Protein AF-A0A4Q2XWV0-F1 (afdb_monomer)

Solvent-accessible surface area (backbone atoms only — not comparable to full-atom values): 7063 Å² total; per-residue (Å²): 138,83,82,88,90,85,86,87,87,80,88,70,80,80,78,69,84,74,83,68,75,58,76,60,59,62,52,53,50,50,55,52,49,36,52,53,50,24,66,65,37,50,70,45,84,99,53,81,76,42,80,51,82,86,87,82,82,77,66,53,65,42,86,89,4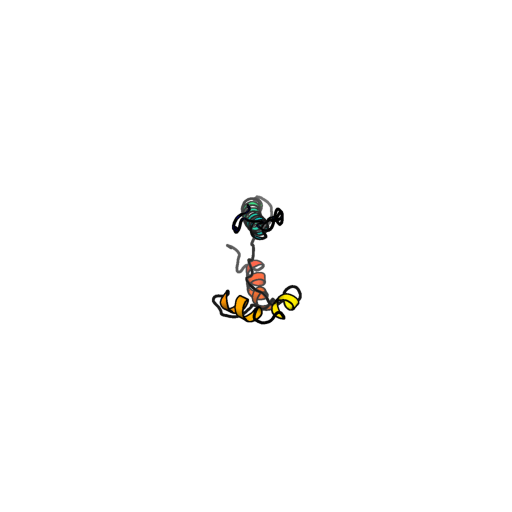0,45,71,59,46,68,40,91,65,41,45,59,52,54,13,70,73,29,97,79,62,48,70,44,53,71,72,71,49,50,58,63,51,51,40,66,73,37,77,88,30,76,90,96

Mean predicted aligned error: 10.9 Å

Structure (mmCIF, N/CA/C/O backbone):
data_AF-A0A4Q2XWV0-F1
#
_entry.id   AF-A0A4Q2XWV0-F1
#
loop_
_atom_site.group_PDB
_atom_site.id
_atom_site.type_symbol
_atom_site.label_atom_id
_atom_site.label_alt_id
_atom_site.label_comp_id
_atom_site.label_asym_id
_atom_site.label_entity_id
_atom_site.label_seq_id
_atom_site.pdbx_PDB_ins_code
_atom_site.Cartn_x
_atom_site.Cartn_y
_atom_site.Cartn_z
_atom_site.occupancy
_atom_site.B_iso_or_equiv
_atom_site.auth_seq_id
_atom_site.auth_comp_id
_atom_site.auth_asym_id
_atom_site.auth_atom_id
_atom_site.pdbx_PDB_model_num
ATOM 1 N N . MET A 1 1 ? 73.858 8.353 -18.739 1.00 39.44 1 MET A N 1
ATOM 2 C CA . MET A 1 1 ? 73.135 9.372 -17.950 1.00 39.44 1 MET A CA 1
ATOM 3 C C . MET A 1 1 ? 71.657 9.290 -18.347 1.00 39.44 1 MET A C 1
ATOM 5 O O . MET A 1 1 ? 71.376 9.581 -19.497 1.00 39.44 1 MET A O 1
ATOM 9 N N . GLY A 1 2 ? 70.787 8.800 -17.441 1.00 38.12 2 GLY A N 1
ATOM 10 C CA . GLY A 1 2 ? 69.301 8.736 -17.530 1.00 38.12 2 GLY A CA 1
ATOM 11 C C . GLY A 1 2 ? 68.716 7.568 -18.352 1.00 38.12 2 GLY A C 1
ATOM 12 O O . GLY A 1 2 ? 68.711 7.662 -19.569 1.00 38.12 2 GLY A O 1
ATOM 13 N N . GLN A 1 3 ? 68.435 6.372 -17.797 1.00 36.78 3 GLN A N 1
ATOM 14 C CA . GLN A 1 3 ? 67.243 5.914 -17.019 1.00 36.78 3 GLN A CA 1
ATOM 15 C C . GLN A 1 3 ? 65.905 6.109 -17.774 1.00 36.78 3 GLN A C 1
ATOM 17 O O . GLN A 1 3 ? 65.551 7.244 -18.062 1.00 36.78 3 GLN A O 1
ATOM 22 N N . ALA A 1 4 ? 65.245 5.071 -18.319 1.00 38.22 4 ALA A N 1
ATOM 23 C CA . ALA A 1 4 ? 64.498 3.952 -17.692 1.00 38.22 4 ALA A CA 1
ATOM 24 C C . ALA A 1 4 ? 63.207 4.414 -16.977 1.00 38.22 4 ALA A C 1
ATOM 26 O O . ALA A 1 4 ? 63.251 5.335 -16.171 1.00 38.22 4 ALA A O 1
ATOM 27 N N . GLY A 1 5 ? 62.063 3.820 -17.345 1.00 42.69 5 GLY A N 1
ATOM 28 C CA . GLY A 1 5 ? 60.721 4.295 -16.986 1.00 42.69 5 GLY A CA 1
ATOM 29 C C . GLY A 1 5 ? 60.050 3.598 -15.804 1.00 42.69 5 GLY A C 1
ATOM 30 O O . GLY A 1 5 ? 60.58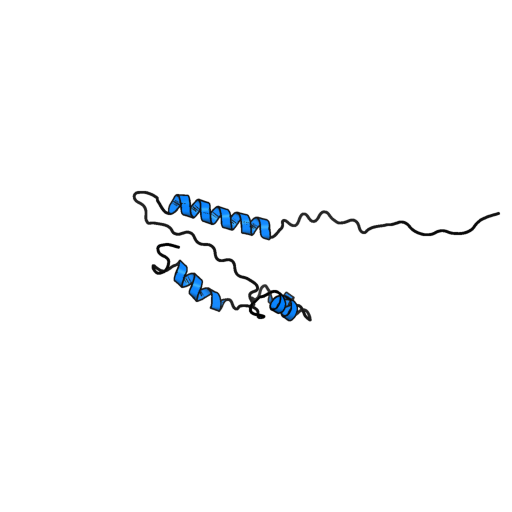9 2.642 -15.278 1.00 42.69 5 GLY A O 1
ATOM 31 N N . GLU A 1 6 ? 58.855 4.086 -15.454 1.00 36.38 6 GLU A N 1
ATOM 32 C CA . GLU A 1 6 ? 57.780 3.497 -14.625 1.00 36.38 6 GLU A CA 1
ATOM 33 C C . GLU A 1 6 ? 56.651 4.563 -14.597 1.00 36.38 6 GLU A C 1
ATOM 35 O O . GLU A 1 6 ? 56.931 5.754 -14.624 1.00 36.38 6 GLU A O 1
ATOM 40 N N . GLY A 1 7 ? 55.344 4.302 -14.639 1.00 38.72 7 GLY A N 1
ATOM 41 C CA . GLY A 1 7 ? 54.615 3.089 -14.311 1.00 38.72 7 GLY A CA 1
ATOM 42 C C . GLY A 1 7 ? 53.791 3.247 -13.023 1.00 38.72 7 GLY A C 1
ATOM 43 O O . GLY A 1 7 ? 54.164 2.679 -12.014 1.00 38.72 7 GLY A O 1
ATOM 44 N N . ARG A 1 8 ? 52.608 3.886 -13.122 1.00 39.56 8 ARG A N 1
ATOM 45 C CA . ARG A 1 8 ? 51.409 3.744 -12.245 1.00 39.56 8 ARG A CA 1
ATOM 46 C C . ARG A 1 8 ? 51.335 4.506 -10.901 1.00 39.56 8 ARG A C 1
ATOM 48 O O . ARG A 1 8 ? 52.326 4.896 -10.310 1.00 39.56 8 ARG A O 1
ATOM 55 N N . HIS A 1 9 ? 50.072 4.605 -10.449 1.00 38.38 9 HIS A N 1
ATOM 56 C CA . HIS A 1 9 ? 49.479 5.183 -9.224 1.00 38.38 9 HIS A CA 1
ATOM 57 C C . HIS A 1 9 ? 49.039 6.651 -9.359 1.00 38.38 9 HIS A C 1
ATOM 59 O O . HIS A 1 9 ? 49.853 7.542 -9.510 1.00 38.38 9 HIS A O 1
ATOM 65 N N . GLY A 1 10 ? 47.762 7.030 -9.312 1.00 37.12 10 GLY A N 1
ATOM 66 C CA . GLY A 1 10 ? 46.534 6.322 -8.961 1.00 37.12 10 GLY A CA 1
ATOM 67 C C . GLY A 1 10 ? 45.493 7.370 -8.557 1.00 37.12 10 GLY A C 1
ATOM 68 O O . GLY A 1 10 ? 45.164 7.491 -7.385 1.00 37.12 10 GLY A O 1
ATOM 69 N N . GLY A 1 11 ? 45.028 8.179 -9.513 1.00 36.47 11 GLY A N 1
ATOM 70 C CA . GLY A 1 11 ? 43.947 9.143 -9.294 1.00 36.47 11 GLY A CA 1
ATOM 71 C C . GLY A 1 11 ? 42.596 8.437 -9.313 1.00 36.47 11 GLY A C 1
ATOM 72 O O . GLY A 1 11 ? 41.940 8.392 -10.350 1.00 36.47 11 GLY A O 1
ATOM 73 N N . GLY A 1 12 ? 42.203 7.828 -8.193 1.00 43.00 12 GLY A N 1
ATOM 74 C CA . GLY A 1 12 ? 40.843 7.311 -8.028 1.00 43.00 12 GLY A CA 1
ATOM 75 C C . GLY A 1 12 ? 39.828 8.459 -8.115 1.00 43.00 12 GLY A C 1
ATOM 76 O O . GLY A 1 12 ? 40.110 9.542 -7.594 1.00 43.00 12 GLY A O 1
ATOM 77 N N . PRO A 1 13 ? 38.662 8.273 -8.760 1.00 45.66 13 PRO A N 1
ATOM 78 C CA . PRO A 1 13 ? 37.666 9.328 -8.836 1.00 45.66 13 PRO A CA 1
ATOM 79 C C . PRO A 1 13 ? 37.199 9.638 -7.416 1.00 45.66 13 PRO A C 1
ATOM 81 O O . PRO A 1 13 ? 36.733 8.750 -6.695 1.00 45.66 13 PRO A O 1
ATOM 84 N N . GLY A 1 14 ? 37.365 10.900 -7.015 1.00 48.03 14 GLY A N 1
ATOM 85 C CA . GLY A 1 14 ? 36.852 11.433 -5.764 1.00 48.03 14 GLY A CA 1
ATOM 86 C C . GLY A 1 14 ? 35.377 11.081 -5.648 1.00 48.03 14 GLY A C 1
ATOM 87 O O . GLY A 1 14 ? 34.536 11.608 -6.375 1.00 48.03 14 GLY A O 1
ATOM 88 N N . ARG A 1 15 ? 35.075 10.133 -4.761 1.00 46.53 15 ARG A N 1
ATOM 89 C CA . ARG A 1 15 ? 33.712 9.755 -4.420 1.00 46.53 15 ARG A CA 1
ATOM 90 C C . ARG A 1 15 ? 33.109 10.976 -3.731 1.00 46.53 15 ARG A C 1
ATOM 92 O O . ARG A 1 15 ? 33.406 11.236 -2.569 1.00 46.53 15 ARG A O 1
ATOM 99 N N . LEU A 1 16 ? 32.334 11.761 -4.480 1.00 54.31 16 LEU A N 1
ATOM 100 C CA . LEU A 1 16 ? 31.521 12.840 -3.925 1.00 54.31 16 LEU A CA 1
ATOM 101 C C . LEU A 1 16 ? 30.751 12.273 -2.719 1.00 54.31 16 LEU A C 1
ATOM 103 O O . LEU A 1 16 ? 30.209 11.168 -2.842 1.00 54.31 16 LEU A O 1
ATOM 107 N N . PRO A 1 17 ? 30.692 12.969 -1.568 1.00 44.22 17 PRO A N 1
ATOM 108 C CA . PRO A 1 17 ? 29.879 12.530 -0.445 1.00 44.22 17 PRO A CA 1
ATOM 109 C C . PRO A 1 17 ? 28.435 12.391 -0.927 1.00 44.22 17 PRO A C 1
ATOM 111 O O . PRO A 1 17 ? 27.772 13.375 -1.256 1.00 44.22 17 PRO A O 1
ATOM 114 N N . SER A 1 18 ? 27.945 11.158 -1.034 1.00 54.66 18 SER A N 1
ATOM 115 C CA . SER A 1 18 ? 26.572 10.888 -1.436 1.00 54.66 18 SER A CA 1
ATOM 116 C C . SER A 1 18 ? 25.654 11.162 -0.245 1.00 54.66 18 SER A C 1
ATOM 118 O O . SER A 1 18 ? 25.138 10.237 0.370 1.00 54.66 18 SER A O 1
ATOM 120 N N . HIS A 1 19 ? 25.432 12.437 0.085 1.00 54.88 19 HIS A N 1
ATOM 121 C CA . HIS A 1 19 ? 24.440 12.885 1.075 1.00 54.88 19 HIS A CA 1
ATOM 122 C C . HIS A 1 19 ? 22.984 12.704 0.599 1.00 54.88 19 HIS A C 1
ATOM 124 O O . HIS A 1 19 ? 22.067 13.322 1.135 1.00 54.88 19 HIS A O 1
ATOM 130 N N . ARG A 1 20 ? 22.731 11.852 -0.404 1.00 57.78 20 ARG A N 1
ATOM 131 C CA . ARG A 1 20 ? 21.366 11.424 -0.709 1.00 57.78 20 ARG A CA 1
ATOM 132 C C . ARG A 1 20 ? 20.979 10.401 0.351 1.00 57.78 20 ARG A C 1
ATOM 134 O O . ARG A 1 20 ? 21.489 9.284 0.328 1.00 57.78 20 ARG A O 1
ATOM 141 N N . GLY A 1 21 ? 20.121 10.805 1.289 1.00 55.88 21 GLY A N 1
ATOM 142 C CA . GLY A 1 21 ? 19.512 9.886 2.248 1.00 55.88 21 GLY A CA 1
ATOM 143 C C . GLY A 1 21 ? 18.928 8.680 1.518 1.00 55.88 21 GLY A C 1
ATOM 144 O O . GLY A 1 21 ? 18.377 8.814 0.420 1.00 55.88 21 GLY A O 1
ATOM 145 N N . ASN A 1 22 ? 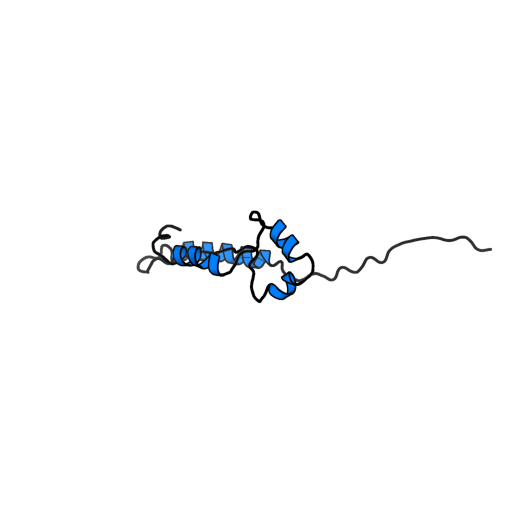19.100 7.492 2.090 1.00 64.94 22 ASN A N 1
ATOM 146 C CA . ASN A 1 22 ? 18.592 6.283 1.472 1.00 64.94 22 ASN A CA 1
ATOM 147 C C . ASN A 1 22 ? 17.054 6.360 1.471 1.00 64.94 22 ASN A C 1
ATOM 149 O O . ASN A 1 22 ? 16.458 6.542 2.535 1.00 64.94 22 ASN A O 1
ATOM 153 N N . PRO A 1 23 ? 16.368 6.198 0.324 1.00 65.31 23 PRO A N 1
ATOM 154 C CA . PRO A 1 23 ? 14.908 6.172 0.301 1.00 65.31 23 PRO A CA 1
ATOM 155 C C . PRO A 1 23 ? 14.308 5.041 1.157 1.00 65.31 23 PRO A C 1
ATOM 157 O O . PRO A 1 23 ? 13.098 5.050 1.384 1.00 65.31 23 PRO A O 1
ATOM 160 N N . GLY A 1 24 ? 15.112 4.070 1.609 1.00 76.19 24 GLY A N 1
ATOM 161 C CA . GLY A 1 24 ? 14.741 3.081 2.623 1.00 76.19 24 GLY A CA 1
ATOM 162 C C . GLY A 1 24 ? 14.545 3.670 4.024 1.00 76.19 24 GLY A C 1
ATOM 163 O O . GLY A 1 24 ? 13.611 3.262 4.709 1.00 76.19 24 GLY A O 1
ATOM 164 N N . ASP A 1 25 ? 15.330 4.675 4.419 1.00 78.62 25 ASP A N 1
ATOM 165 C CA . ASP A 1 25 ? 15.279 5.257 5.769 1.00 78.62 25 ASP A CA 1
ATOM 166 C C . ASP A 1 25 ? 13.940 5.971 6.001 1.00 78.62 25 ASP A C 1
ATOM 168 O O . ASP A 1 25 ? 13.264 5.749 7.005 1.00 78.62 25 ASP A O 1
ATOM 172 N N . GLY A 1 26 ? 13.495 6.761 5.015 1.00 89.19 26 GLY A N 1
ATOM 173 C CA . GLY A 1 26 ? 12.192 7.428 5.060 1.00 89.19 26 GLY A CA 1
ATOM 174 C C . GLY A 1 26 ? 11.018 6.444 5.083 1.00 89.19 26 GLY A C 1
ATOM 175 O O . GLY A 1 26 ? 10.067 6.636 5.835 1.00 89.19 26 GLY A O 1
ATOM 176 N N . LYS A 1 27 ? 11.092 5.345 4.320 1.00 92.06 27 LYS A N 1
ATOM 177 C CA . LYS A 1 27 ? 10.044 4.306 4.311 1.00 92.06 27 LYS A CA 1
ATOM 178 C C . LYS A 1 27 ? 10.000 3.520 5.625 1.00 92.06 27 LYS A C 1
ATOM 180 O O . LYS A 1 27 ? 8.916 3.237 6.129 1.00 92.06 27 LYS A O 1
ATOM 185 N N . ALA A 1 28 ? 11.158 3.213 6.210 1.00 93.06 28 ALA A N 1
ATOM 186 C CA . ALA A 1 28 ? 11.244 2.571 7.519 1.00 93.06 28 ALA A CA 1
ATOM 187 C C . ALA A 1 28 ? 10.657 3.463 8.624 1.00 93.06 28 ALA A C 1
ATOM 189 O O . ALA A 1 28 ? 9.914 2.974 9.478 1.00 93.06 28 ALA A O 1
ATOM 190 N N . ALA A 1 29 ? 10.919 4.773 8.568 1.00 94.56 29 ALA A N 1
ATOM 191 C CA . ALA A 1 29 ? 10.312 5.739 9.477 1.00 94.56 29 ALA A CA 1
ATOM 192 C C . ALA A 1 29 ? 8.779 5.765 9.349 1.00 94.56 29 ALA A C 1
ATOM 194 O O . ALA A 1 29 ? 8.091 5.736 10.367 1.00 94.56 29 ALA A O 1
ATOM 195 N N . VAL A 1 30 ? 8.233 5.729 8.125 1.00 95.56 30 VAL A N 1
ATOM 196 C CA . VAL A 1 30 ? 6.776 5.637 7.905 1.00 95.56 30 VAL A CA 1
ATOM 197 C C . VAL A 1 30 ? 6.191 4.355 8.506 1.00 95.56 30 VAL A C 1
ATOM 199 O O . VAL A 1 30 ? 5.144 4.410 9.148 1.00 95.56 30 VAL A O 1
ATOM 202 N N . HIS A 1 31 ? 6.868 3.212 8.367 1.00 95.94 31 HIS A N 1
ATOM 203 C CA . HIS A 1 31 ? 6.406 1.964 8.982 1.00 95.94 31 HIS A CA 1
ATOM 204 C C . HIS A 1 31 ? 6.352 2.039 10.509 1.00 95.94 31 HIS A C 1
ATOM 206 O O . HIS A 1 31 ? 5.389 1.562 11.110 1.00 95.94 31 HIS A O 1
ATOM 212 N N . GLN A 1 32 ? 7.361 2.636 11.146 1.00 96.62 32 GLN A N 1
ATOM 213 C CA . GLN A 1 32 ? 7.347 2.798 12.601 1.00 96.62 32 GLN A CA 1
ATOM 214 C C . GLN A 1 32 ? 6.303 3.817 13.049 1.00 96.62 32 GLN A C 1
ATOM 216 O O . GLN A 1 32 ? 5.589 3.563 14.014 1.00 96.62 32 GLN A O 1
ATOM 221 N N . LEU A 1 33 ? 6.141 4.916 12.309 1.00 96.56 33 LEU A N 1
ATOM 222 C CA . LEU A 1 33 ? 5.088 5.891 12.568 1.00 96.56 33 LEU A CA 1
ATOM 223 C C . LEU A 1 33 ? 3.701 5.237 12.524 1.00 96.56 33 LEU A C 1
ATOM 225 O O . LEU A 1 33 ? 2.909 5.439 13.438 1.00 96.56 33 LEU A O 1
ATOM 229 N N . ALA A 1 34 ? 3.424 4.409 11.512 1.00 96.69 3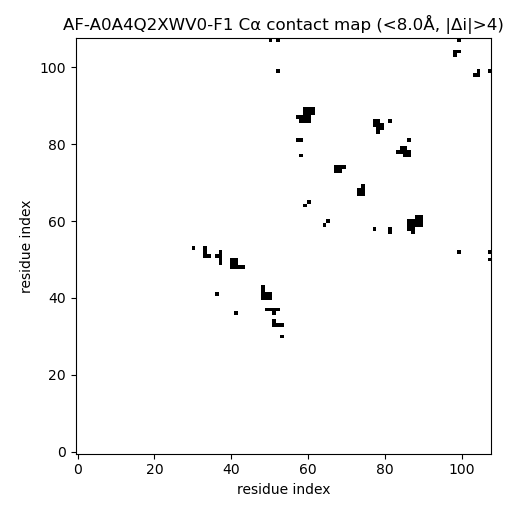4 ALA A N 1
ATOM 230 C CA . ALA A 1 34 ? 2.149 3.704 11.398 1.00 96.69 34 ALA A CA 1
ATOM 231 C C . ALA A 1 34 ? 1.861 2.825 12.629 1.00 96.69 34 ALA A C 1
ATOM 233 O O . ALA A 1 34 ? 0.751 2.854 13.155 1.00 96.69 34 ALA A O 1
ATOM 234 N N . ARG A 1 35 ? 2.870 2.101 13.135 1.00 95.38 35 ARG A N 1
ATOM 235 C CA . ARG A 1 35 ? 2.744 1.266 14.344 1.00 95.38 35 ARG A CA 1
ATOM 236 C C . ARG A 1 35 ? 2.501 2.094 15.602 1.00 95.38 35 ARG A C 1
ATOM 238 O O . ARG A 1 35 ? 1.631 1.735 16.391 1.00 95.38 35 ARG A O 1
ATOM 245 N N . SER A 1 36 ? 3.234 3.194 15.778 1.00 96.19 36 SER A N 1
ATOM 246 C CA . SER A 1 36 ? 3.037 4.093 16.920 1.00 96.19 36 SER A CA 1
ATOM 247 C C . SER A 1 36 ? 1.626 4.682 16.926 1.00 96.19 36 SER A C 1
ATOM 249 O O . SER A 1 36 ? 0.946 4.631 17.946 1.00 96.19 36 SER A O 1
ATOM 251 N N . LEU A 1 37 ? 1.142 5.155 15.774 1.00 95.06 37 LEU A N 1
ATOM 252 C CA . LEU A 1 37 ? -0.212 5.699 15.650 1.00 95.06 37 LEU A CA 1
ATOM 253 C C . LEU A 1 37 ? -1.295 4.631 15.860 1.00 95.06 37 LEU A C 1
ATOM 255 O O . LEU A 1 37 ? -2.293 4.907 16.522 1.00 95.06 37 LEU A O 1
ATOM 259 N N . ALA A 1 38 ? -1.098 3.408 15.354 1.00 94.94 38 ALA A N 1
ATOM 260 C CA . ALA A 1 38 ? -2.012 2.294 15.609 1.00 94.94 38 ALA A CA 1
ATOM 261 C C . ALA A 1 38 ? -2.131 1.993 17.114 1.00 94.94 38 ALA A C 1
ATOM 263 O O . ALA A 1 38 ? -3.238 1.824 17.624 1.00 94.94 38 ALA A O 1
ATOM 264 N N . ALA A 1 39 ? -1.003 1.973 17.834 1.00 92.75 39 ALA A N 1
ATOM 265 C CA . ALA A 1 39 ? -0.983 1.738 19.277 1.00 92.75 39 ALA A CA 1
ATOM 266 C C . ALA A 1 39 ? -1.684 2.861 20.058 1.00 92.75 39 ALA A C 1
ATOM 268 O O . ALA A 1 39 ? -2.463 2.589 20.973 1.00 92.75 39 ALA A O 1
ATOM 269 N N . GLU A 1 40 ? -1.439 4.118 19.682 1.00 92.62 40 GLU A N 1
ATOM 270 C CA . GLU A 1 40 ? -2.016 5.278 20.365 1.00 92.62 40 GLU A CA 1
ATOM 271 C C . GLU A 1 40 ? -3.508 5.468 20.089 1.00 92.62 40 GLU A C 1
ATOM 273 O O . GLU A 1 40 ? -4.242 5.902 20.980 1.00 92.62 40 GLU A O 1
ATOM 278 N N . TRP A 1 41 ? -3.966 5.205 18.863 1.00 93.00 41 TRP A N 1
ATOM 279 C CA . TRP A 1 41 ? -5.331 5.534 18.440 1.00 93.00 41 TRP A CA 1
ATOM 280 C C . TRP A 1 41 ? -6.280 4.335 18.399 1.00 93.00 41 TRP A C 1
ATOM 282 O O . TRP A 1 41 ? -7.494 4.528 18.466 1.00 93.00 41 TRP A O 1
ATOM 292 N N . GLY A 1 42 ? -5.761 3.107 18.366 1.00 89.12 42 GLY A N 1
ATOM 293 C CA . GLY A 1 42 ? -6.569 1.888 18.306 1.00 89.12 42 GLY A CA 1
ATOM 294 C C . GLY A 1 42 ? -7.280 1.509 19.611 1.00 89.12 42 GLY A C 1
ATOM 295 O O . GLY A 1 42 ? -8.062 0.566 19.614 1.00 89.12 42 GLY A O 1
ATOM 296 N N . SER A 1 43 ? -7.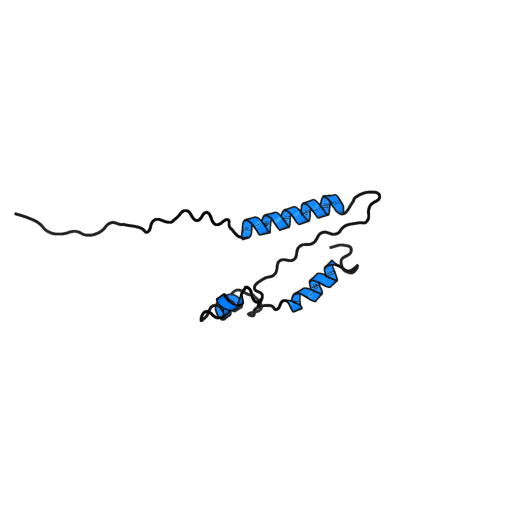026 2.201 20.728 1.00 82.31 43 SER A N 1
ATOM 297 C CA . SER A 1 43 ? -7.545 1.817 22.056 1.00 82.31 43 SER A CA 1
ATOM 298 C C . SER A 1 43 ? -8.064 2.985 22.906 1.00 82.31 43 SER A C 1
ATOM 300 O O . SER A 1 43 ? -8.265 2.845 24.114 1.00 82.31 43 SER A O 1
ATOM 302 N N . ARG A 1 44 ? -8.295 4.159 22.299 1.00 85.81 44 ARG A N 1
ATOM 303 C CA . ARG A 1 44 ? -8.687 5.362 23.048 1.00 85.81 44 ARG A CA 1
ATOM 304 C C . ARG A 1 44 ? -10.099 5.237 23.634 1.00 85.81 44 ARG A C 1
ATOM 306 O O . ARG A 1 44 ? -11.048 5.031 22.879 1.00 85.81 44 ARG A O 1
ATOM 313 N N . PRO A 1 45 ? -10.278 5.432 24.955 1.00 82.62 45 PRO A N 1
ATOM 314 C CA . PRO A 1 45 ? -11.605 5.442 25.551 1.00 82.62 45 PRO A CA 1
ATOM 315 C C . PRO A 1 45 ? -12.399 6.656 25.057 1.00 82.62 45 PRO A C 1
ATOM 317 O O . PRO A 1 45 ? -11.860 7.756 24.932 1.00 82.62 45 PRO A O 1
ATOM 320 N N . ASN A 1 46 ? -13.697 6.460 24.817 1.00 87.69 46 ASN A N 1
ATOM 321 C CA . ASN A 1 46 ? -14.637 7.504 24.389 1.00 87.69 46 ASN A CA 1
ATOM 322 C C . ASN A 1 46 ? -14.313 8.161 23.030 1.00 87.69 46 ASN A C 1
ATOM 324 O O . ASN A 1 46 ? -14.773 9.272 22.767 1.00 87.69 46 ASN A O 1
ATOM 328 N N . GLN A 1 47 ? -13.546 7.494 22.160 1.00 85.25 47 GLN A N 1
ATOM 329 C CA . GLN A 1 47 ? -13.337 7.908 20.770 1.00 85.25 47 GLN A CA 1
ATOM 330 C C . GLN A 1 47 ? -13.580 6.743 19.799 1.00 85.25 47 GLN A C 1
ATOM 332 O O . GLN A 1 47 ? -13.437 5.585 20.195 1.00 85.25 47 GLN A O 1
ATOM 337 N N . PRO A 1 48 ? -13.947 7.024 18.533 1.00 86.12 48 PRO A N 1
ATOM 338 C CA . PRO A 1 48 ? -14.002 6.001 17.496 1.00 86.12 48 PRO A CA 1
ATOM 339 C C . PRO A 1 48 ? -12.637 5.332 17.310 1.00 86.12 48 PRO A C 1
ATOM 341 O O . PRO A 1 48 ? -11.607 6.005 17.308 1.00 86.12 48 PRO A O 1
ATOM 344 N N . LEU A 1 49 ? -12.640 4.012 17.126 1.00 90.19 49 LEU A N 1
ATOM 345 C CA . LEU A 1 49 ? -11.433 3.236 16.861 1.00 90.19 49 LEU A CA 1
ATOM 346 C C . LEU A 1 49 ? -10.835 3.647 15.508 1.00 90.19 49 LEU A C 1
ATOM 348 O O . LEU A 1 49 ? -11.485 3.514 14.470 1.00 90.19 49 LEU A O 1
ATOM 352 N N . ILE A 1 50 ? -9.592 4.130 15.520 1.00 94.81 50 ILE A N 1
ATOM 353 C CA . ILE A 1 50 ? -8.858 4.480 14.300 1.00 94.81 50 ILE A CA 1
ATOM 354 C C . ILE A 1 50 ? -7.872 3.356 13.994 1.00 94.81 50 ILE A C 1
ATOM 356 O O . ILE A 1 50 ? -6.980 3.064 14.790 1.00 94.81 50 ILE A O 1
ATOM 360 N N . ARG A 1 51 ? -8.023 2.745 12.815 1.00 95.44 51 ARG A N 1
ATOM 361 C CA . ARG A 1 51 ? -7.091 1.742 12.286 1.00 95.44 51 ARG A CA 1
ATOM 362 C C . ARG A 1 51 ? -6.038 2.435 11.437 1.00 95.44 51 ARG A C 1
ATOM 364 O O . ARG A 1 51 ? -6.367 3.297 10.621 1.00 95.44 51 ARG A O 1
ATOM 371 N N . VAL A 1 52 ? -4.778 2.054 11.616 1.00 96.75 52 VAL A N 1
ATOM 372 C CA . VAL A 1 52 ? -3.653 2.630 10.875 1.00 96.75 52 VAL A CA 1
ATOM 373 C C . VAL A 1 52 ? -2.914 1.509 10.168 1.00 96.75 52 VAL A C 1
ATOM 375 O O . VAL A 1 52 ? -2.369 0.614 10.802 1.00 96.75 52 VAL A O 1
ATOM 378 N N . ASN A 1 53 ? -2.894 1.582 8.841 1.00 96.62 53 ASN A N 1
ATOM 379 C CA . ASN A 1 53 ? -2.289 0.586 7.971 1.00 96.62 53 ASN A CA 1
ATOM 380 C C . ASN A 1 53 ? -1.341 1.263 6.972 1.00 96.62 53 ASN A C 1
ATOM 382 O O . ASN A 1 53 ? -1.532 2.421 6.601 1.00 96.62 53 ASN A O 1
ATOM 386 N N . SER A 1 54 ? -0.321 0.534 6.516 1.00 95.94 54 SER A N 1
ATOM 387 C CA . SER A 1 54 ? 0.613 0.990 5.479 1.00 95.94 54 SER A CA 1
ATOM 388 C C . SER A 1 54 ? 0.644 -0.005 4.326 1.00 95.94 54 SER A C 1
ATOM 390 O O . SER A 1 54 ? 0.778 -1.203 4.566 1.00 95.94 54 SER A O 1
ATOM 392 N N . ILE A 1 55 ? 0.595 0.486 3.088 1.00 94.81 55 ILE A N 1
ATOM 393 C CA . ILE A 1 55 ? 0.797 -0.326 1.884 1.00 94.81 55 ILE A CA 1
ATOM 394 C C . ILE A 1 55 ? 2.200 -0.040 1.346 1.00 94.81 55 ILE A C 1
ATOM 396 O O . ILE A 1 55 ? 2.580 1.124 1.220 1.00 94.81 55 ILE A O 1
ATOM 400 N N . SER A 1 56 ? 2.937 -1.094 0.988 1.00 92.94 56 SER A N 1
ATOM 401 C CA . SER A 1 56 ? 4.269 -1.003 0.375 1.00 92.94 56 SER A CA 1
ATOM 402 C C . SER A 1 56 ? 4.250 -1.597 -1.033 1.00 92.94 56 SER A C 1
ATOM 404 O O . SER A 1 56 ? 4.499 -2.792 -1.195 1.00 92.94 56 SER A O 1
ATOM 406 N N . PRO A 1 57 ? 3.921 -0.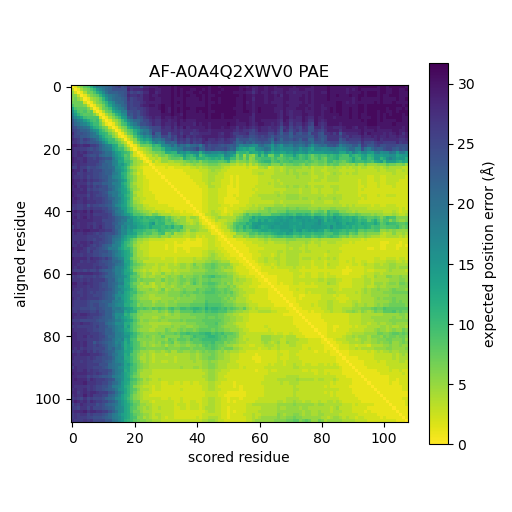795 -2.059 1.00 91.19 57 PRO A N 1
ATOM 407 C CA . PRO A 1 57 ? 3.960 -1.244 -3.441 1.00 91.19 57 PRO A CA 1
ATOM 408 C C . PRO A 1 57 ? 5.376 -1.606 -3.903 1.00 91.19 57 PRO A C 1
ATOM 410 O O . PRO A 1 57 ? 6.361 -1.024 -3.445 1.00 91.19 57 PRO A O 1
ATOM 413 N N . GLY A 1 58 ? 5.451 -2.547 -4.847 1.00 89.19 58 GLY A N 1
ATOM 414 C CA . GLY A 1 58 ? 6.668 -2.855 -5.599 1.00 89.19 58 GLY A CA 1
ATOM 415 C C . GLY A 1 58 ? 6.829 -1.933 -6.812 1.00 89.19 58 GLY A C 1
ATOM 416 O O . GLY A 1 58 ? 6.429 -0.770 -6.779 1.00 89.19 58 GLY A O 1
ATOM 417 N N . TYR A 1 59 ? 7.388 -2.449 -7.908 1.00 91.75 59 TYR A N 1
ATOM 418 C CA . TYR A 1 59 ? 7.473 -1.701 -9.165 1.00 91.75 59 TYR A CA 1
ATOM 419 C C . TYR A 1 59 ? 6.085 -1.521 -9.797 1.00 91.75 59 TYR A C 1
ATOM 421 O O . TYR A 1 59 ? 5.415 -2.498 -10.151 1.00 91.75 59 TYR A O 1
ATOM 429 N N . ILE A 1 60 ? 5.665 -0.262 -9.946 1.00 93.56 60 ILE A N 1
ATOM 430 C CA . ILE A 1 60 ? 4.392 0.129 -10.561 1.00 93.56 60 ILE A CA 1
ATOM 431 C C . ILE A 1 60 ? 4.672 0.925 -11.837 1.00 93.56 60 ILE A C 1
ATOM 433 O O . ILE A 1 60 ? 5.510 1.834 -11.848 1.00 93.56 60 ILE A O 1
ATOM 437 N N . ARG A 1 61 ? 3.925 0.631 -12.901 1.00 93.75 61 ARG A N 1
ATOM 438 C CA . ARG A 1 61 ? 3.855 1.481 -14.094 1.00 93.75 61 ARG A CA 1
ATOM 439 C C . ARG A 1 61 ? 3.042 2.730 -13.770 1.00 93.75 61 ARG A C 1
ATOM 441 O O . ARG A 1 61 ? 1.836 2.661 -13.538 1.00 93.75 61 ARG A O 1
ATOM 448 N N . THR A 1 62 ? 3.712 3.874 -13.721 1.00 93.38 62 THR A N 1
ATOM 449 C CA . THR A 1 62 ? 3.120 5.185 -13.439 1.00 93.38 62 THR A CA 1
ATOM 450 C C . THR A 1 62 ? 3.790 6.232 -14.320 1.00 93.38 62 THR A C 1
ATOM 452 O O . THR A 1 62 ? 4.884 6.000 -14.821 1.00 93.38 62 THR A O 1
ATOM 455 N N . ARG A 1 63 ? 3.198 7.426 -14.431 1.00 92.00 63 ARG A N 1
ATOM 456 C CA . ARG A 1 63 ? 3.833 8.558 -15.133 1.00 92.00 63 ARG A CA 1
ATOM 457 C C . ARG A 1 63 ? 5.217 8.913 -14.577 1.00 92.00 63 ARG A C 1
ATOM 459 O O . ARG A 1 63 ? 6.067 9.389 -15.307 1.00 92.00 63 ARG A O 1
ATOM 466 N N . MET A 1 64 ? 5.453 8.672 -13.285 1.00 91.94 64 MET A N 1
ATOM 467 C CA . MET A 1 64 ? 6.747 8.937 -12.645 1.00 91.94 64 MET A CA 1
ATOM 468 C C . MET A 1 64 ? 7.827 7.923 -13.055 1.00 91.94 64 MET A C 1
ATOM 470 O O . MET A 1 64 ? 9.009 8.227 -12.961 1.00 91.94 64 MET A O 1
ATOM 474 N N . THR A 1 65 ? 7.434 6.714 -13.465 1.00 92.06 65 THR A N 1
ATOM 475 C CA . THR A 1 65 ? 8.360 5.642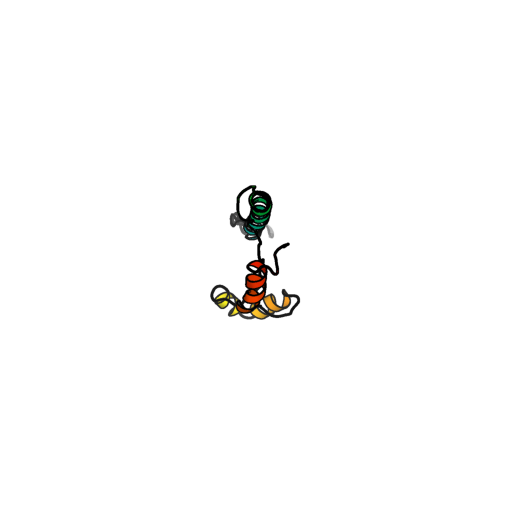 -13.862 1.00 92.06 65 THR A CA 1
ATOM 476 C C . THR A 1 65 ? 8.499 5.508 -15.377 1.00 92.06 65 THR A C 1
ATOM 478 O O . THR A 1 65 ? 9.360 4.765 -15.830 1.00 92.06 65 THR A O 1
ATOM 481 N N . GLU A 1 66 ? 7.696 6.235 -16.157 1.00 92.00 66 GLU A N 1
ATOM 482 C CA . GLU A 1 66 ? 7.611 6.129 -17.618 1.00 92.00 66 GLU A CA 1
ATOM 483 C C . GLU A 1 66 ? 8.956 6.385 -18.312 1.00 92.00 66 GLU A C 1
ATOM 485 O O . GLU A 1 66 ? 9.413 5.530 -19.067 1.00 92.00 66 GLU A O 1
ATOM 490 N N . ASP A 1 67 ? 9.644 7.478 -17.966 1.00 94.06 67 ASP A N 1
ATOM 491 C CA . ASP A 1 67 ? 10.956 7.814 -18.539 1.00 94.06 67 ASP A CA 1
ATOM 492 C C . ASP A 1 67 ? 12.003 6.726 -18.261 1.00 94.06 67 ASP A C 1
ATOM 494 O O . ASP A 1 67 ? 12.773 6.352 -19.141 1.00 94.06 67 ASP A O 1
ATOM 498 N N . THR A 1 68 ? 12.007 6.168 -17.045 1.00 91.88 68 THR A N 1
ATOM 499 C CA . THR A 1 68 ? 12.936 5.093 -16.666 1.00 91.88 68 THR A CA 1
ATOM 500 C C . THR A 1 68 ? 12.618 3.784 -17.381 1.00 91.88 68 THR A C 1
ATOM 502 O O . THR A 1 68 ? 13.526 3.032 -17.713 1.00 91.88 68 THR A O 1
ATOM 505 N N . LEU A 1 69 ? 11.341 3.490 -17.625 1.00 92.44 69 LEU A N 1
ATOM 506 C CA . LEU A 1 69 ? 10.935 2.275 -18.332 1.00 92.44 69 LEU A CA 1
ATOM 507 C C . LEU A 1 69 ? 11.182 2.361 -19.840 1.00 92.44 69 LEU A C 1
ATOM 509 O O . LEU A 1 6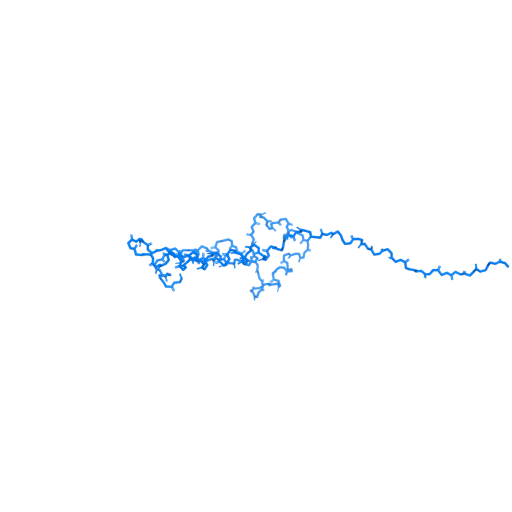9 ? 11.363 1.325 -20.473 1.00 92.44 69 LEU A O 1
ATOM 513 N N . ALA A 1 70 ? 11.231 3.571 -20.402 1.00 93.25 70 ALA A N 1
ATOM 514 C CA . ALA A 1 70 ? 11.581 3.797 -21.801 1.00 93.25 70 ALA A CA 1
ATOM 515 C C . ALA A 1 70 ? 13.074 3.547 -22.102 1.00 93.25 70 ALA A C 1
ATOM 517 O O . ALA A 1 70 ? 13.445 3.363 -23.264 1.00 93.25 70 ALA A O 1
ATOM 518 N N . GLU A 1 71 ? 13.939 3.524 -21.082 1.00 95.38 71 GLU A N 1
ATOM 519 C CA . GLU A 1 71 ? 15.352 3.190 -21.251 1.00 95.38 71 GLU A CA 1
ATOM 520 C C . GLU A 1 71 ? 15.526 1.715 -21.680 1.00 95.38 71 GLU A C 1
ATOM 522 O O . GLU A 1 71 ? 14.971 0.807 -21.046 1.00 95.38 71 GLU A O 1
ATOM 527 N N . PRO A 1 72 ? 16.320 1.427 -22.732 1.00 94.69 72 PRO A N 1
ATOM 528 C CA . PRO A 1 72 ? 16.471 0.071 -23.250 1.00 94.69 72 PRO A CA 1
ATOM 529 C C . PRO A 1 72 ? 16.903 -0.941 -22.179 1.00 94.69 72 PRO A C 1
ATOM 531 O O . PRO A 1 72 ? 17.974 -0.830 -21.588 1.00 94.69 72 PRO A O 1
ATOM 534 N N . GLY A 1 73 ? 16.074 -1.965 -21.963 1.00 93.31 73 GLY A N 1
ATOM 535 C CA . GLY A 1 73 ? 16.347 -3.060 -21.026 1.00 93.31 73 GLY A CA 1
ATOM 536 C C . GLY A 1 73 ? 15.949 -2.799 -19.569 1.00 93.31 73 GLY A C 1
ATOM 537 O O . GLY A 1 73 ? 15.932 -3.752 -18.790 1.00 93.31 73 GLY A O 1
ATOM 538 N N . MET A 1 74 ? 15.568 -1.570 -19.199 1.00 93.88 74 MET A N 1
ATOM 539 C CA . MET A 1 74 ? 15.185 -1.238 -17.819 1.00 93.88 74 MET A CA 1
ATOM 540 C C . MET A 1 74 ? 13.877 -1.894 -17.389 1.00 93.88 74 MET A C 1
ATOM 542 O O . ME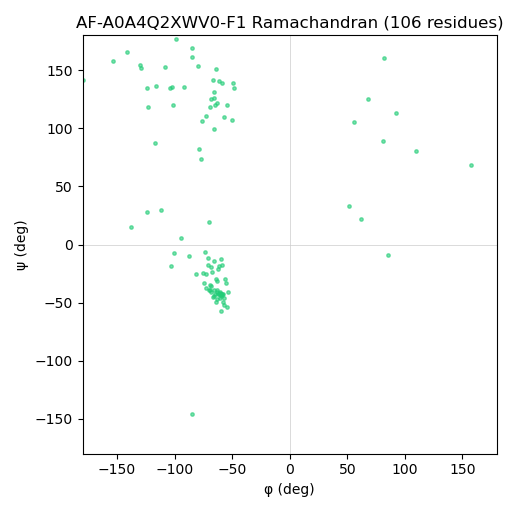T A 1 74 ? 13.777 -2.415 -16.280 1.00 93.88 74 MET A O 1
ATOM 546 N N . GLU A 1 75 ? 12.896 -1.926 -18.285 1.00 92.81 75 GLU A N 1
ATOM 547 C CA . GLU A 1 75 ? 11.633 -2.622 -18.057 1.00 92.81 75 GLU A CA 1
ATOM 548 C C . GLU A 1 75 ? 11.865 -4.103 -17.740 1.00 92.81 75 GLU A C 1
ATOM 550 O O . GLU A 1 75 ? 11.460 -4.574 -16.681 1.00 92.81 75 GLU A O 1
ATOM 555 N N . LYS A 1 76 ? 12.624 -4.805 -18.591 1.00 93.81 76 LYS A N 1
ATOM 556 C CA . LYS A 1 76 ? 12.964 -6.218 -18.389 1.00 93.81 76 LYS A CA 1
ATOM 557 C C . LYS A 1 76 ? 13.713 -6.446 -17.072 1.00 93.81 76 LYS A C 1
ATOM 559 O O . LYS A 1 76 ? 13.391 -7.380 -16.347 1.00 93.81 76 LYS A O 1
ATOM 564 N N . LEU A 1 77 ? 14.668 -5.576 -16.736 1.00 94.00 77 LEU A N 1
ATOM 565 C CA . LEU A 1 77 ? 15.406 -5.649 -15.473 1.00 94.00 77 LEU A CA 1
ATOM 566 C C . LEU A 1 77 ? 14.472 -5.549 -14.255 1.00 94.00 77 LEU A C 1
ATOM 568 O O . LEU A 1 77 ? 14.639 -6.275 -13.275 1.00 94.00 77 LEU A O 1
ATOM 572 N N . TRP A 1 78 ? 13.489 -4.649 -14.295 1.00 93.31 78 TRP A N 1
ATOM 573 C CA . TRP A 1 78 ? 12.531 -4.477 -13.199 1.00 93.31 78 TRP A CA 1
ATOM 574 C C . TRP A 1 78 ? 11.508 -5.612 -13.137 1.00 93.31 78 TRP A C 1
ATOM 576 O O . TRP A 1 78 ? 11.092 -5.994 -12.041 1.00 93.31 78 TRP A O 1
ATOM 586 N N . GLU A 1 79 ? 11.130 -6.180 -14.284 1.00 93.56 79 GLU A N 1
ATOM 587 C CA . GLU A 1 79 ? 10.308 -7.390 -14.352 1.00 93.56 79 GLU A CA 1
ATOM 588 C C . GLU A 1 79 ? 11.032 -8.586 -13.735 1.00 93.56 79 GLU A C 1
ATOM 590 O O . GLU A 1 79 ? 10.453 -9.262 -12.889 1.00 93.56 79 GLU A O 1
ATOM 595 N N . GLU A 1 80 ? 12.306 -8.802 -14.070 1.00 93.25 80 GLU A N 1
ATOM 596 C CA . GLU A 1 80 ? 13.144 -9.863 -13.492 1.00 93.25 80 GLU A CA 1
ATOM 597 C C . GLU A 1 80 ? 13.362 -9.690 -11.981 1.00 93.25 80 GLU A C 1
ATOM 599 O O . GLU A 1 80 ? 13.450 -10.675 -11.247 1.00 93.25 80 GLU A O 1
ATOM 604 N N . GLY A 1 81 ? 13.398 -8.444 -11.499 1.00 88.19 81 GLY A N 1
ATOM 605 C CA . GLY A 1 81 ? 13.446 -8.128 -10.070 1.00 88.19 81 GLY A CA 1
ATOM 606 C C . GLY A 1 81 ? 12.140 -8.409 -9.316 1.00 88.19 81 GLY A C 1
ATOM 607 O O . GLY A 1 81 ? 12.136 -8.389 -8.082 1.00 88.19 81 GLY A O 1
ATOM 608 N N . ASN A 1 82 ? 11.034 -8.672 -10.018 1.00 88.81 82 ASN A N 1
ATOM 609 C CA . ASN A 1 82 ? 9.758 -9.033 -9.413 1.00 88.81 82 ASN A CA 1
ATOM 610 C C . ASN A 1 82 ? 9.502 -10.545 -9.512 1.00 88.81 82 ASN A C 1
ATOM 612 O O . ASN A 1 82 ? 9.613 -11.147 -10.575 1.00 88.81 82 ASN A O 1
ATOM 616 N N . MET A 1 83 ? 9.036 -11.156 -8.420 1.00 90.12 83 MET A N 1
ATOM 617 C CA . MET A 1 83 ? 8.711 -12.591 -8.373 1.00 90.12 83 MET A CA 1
ATOM 618 C C . MET A 1 83 ? 7.587 -12.997 -9.337 1.00 90.12 83 MET A C 1
ATOM 620 O O . MET A 1 83 ? 7.463 -14.169 -9.676 1.00 90.12 83 MET A O 1
ATOM 624 N N . LEU A 1 84 ? 6.761 -12.039 -9.768 1.00 93.06 84 LEU A N 1
ATOM 625 C CA . LEU A 1 84 ? 5.693 -12.256 -10.748 1.00 93.06 84 LEU A CA 1
ATOM 626 C C . LEU A 1 84 ? 6.117 -11.934 -12.191 1.00 93.06 84 LEU A C 1
ATOM 628 O O . LEU A 1 84 ? 5.264 -11.947 -13.076 1.00 93.06 84 LEU A O 1
ATOM 632 N N . SER A 1 85 ? 7.395 -11.612 -12.421 1.00 92.94 85 SER A N 1
ATOM 633 C CA . SER A 1 85 ? 7.977 -11.333 -13.744 1.00 92.94 85 SER A CA 1
ATOM 634 C C . SER A 1 85 ? 7.214 -10.293 -14.572 1.00 92.94 85 SER A C 1
ATOM 636 O O . SER A 1 85 ? 7.133 -10.389 -15.792 1.00 92.94 85 SER A O 1
ATOM 638 N N . ARG A 1 86 ? 6.613 -9.307 -13.901 1.00 93.94 86 ARG A N 1
ATOM 639 C CA . ARG A 1 86 ? 5.883 -8.194 -14.520 1.00 93.94 86 ARG A CA 1
ATOM 640 C C . ARG A 1 86 ? 5.889 -6.978 -13.608 1.00 93.94 86 ARG A C 1
ATOM 642 O O . ARG A 1 86 ? 5.983 -7.129 -12.391 1.00 93.94 86 ARG A O 1
ATOM 649 N N . LEU A 1 87 ? 5.681 -5.786 -14.151 1.00 94.12 87 LEU A N 1
ATOM 650 C CA . LEU A 1 87 ? 5.321 -4.630 -13.326 1.00 94.12 87 LEU A CA 1
ATOM 651 C C . LEU A 1 87 ? 3.830 -4.651 -12.968 1.00 94.12 87 LEU A C 1
ATOM 653 O O . LEU A 1 87 ? 2.994 -5.197 -13.694 1.00 94.12 87 LEU A O 1
ATOM 657 N N . SER A 1 88 ? 3.504 -4.028 -11.841 1.00 94.69 88 SER A N 1
ATOM 658 C CA . SER A 1 88 ? 2.118 -3.812 -11.424 1.00 94.69 88 SER A CA 1
ATOM 659 C C . SER A 1 88 ? 1.517 -2.545 -12.041 1.00 94.69 88 SER A C 1
ATOM 661 O O . SER A 1 88 ? 2.238 -1.643 -12.481 1.00 94.69 88 SER A O 1
ATOM 663 N N . TYR A 1 89 ? 0.190 -2.461 -12.035 1.00 94.38 89 TYR A N 1
ATOM 664 C CA . TYR A 1 89 ? -0.577 -1.260 -12.366 1.00 94.38 89 TYR A CA 1
ATOM 665 C C . TYR A 1 89 ? -1.211 -0.658 -11.112 1.00 94.38 89 TYR A C 1
ATOM 667 O O . TYR A 1 89 ? -1.549 -1.367 -10.165 1.00 94.38 89 TYR A O 1
ATOM 675 N N . ALA A 1 90 ? -1.438 0.659 -11.121 1.00 92.81 90 ALA A N 1
ATOM 676 C CA . ALA A 1 90 ? -2.062 1.364 -9.997 1.00 92.81 90 ALA A CA 1
ATOM 677 C C . ALA A 1 90 ? -3.433 0.773 -9.606 1.00 92.81 90 ALA A C 1
ATOM 679 O O . ALA A 1 90 ? -3.789 0.735 -8.428 1.00 92.81 90 ALA A O 1
ATOM 680 N N . ASP A 1 91 ? -4.180 0.260 -10.584 1.00 95.44 91 ASP A N 1
ATOM 681 C CA . ASP A 1 91 ? -5.521 -0.285 -10.374 1.00 95.44 91 ASP A CA 1
ATOM 682 C C . ASP A 1 91 ? -5.542 -1.571 -9.544 1.00 95.44 91 ASP A C 1
ATOM 684 O O . ASP A 1 91 ? -6.529 -1.843 -8.860 1.00 95.44 91 ASP A O 1
ATOM 688 N N . GLU A 1 92 ? -4.437 -2.316 -9.516 1.00 95.44 92 GLU A N 1
ATOM 689 C CA . GLU A 1 92 ? -4.315 -3.549 -8.732 1.00 95.44 92 GLU A CA 1
ATOM 690 C C . GLU A 1 92 ? -4.313 -3.277 -7.218 1.00 95.44 92 GLU A C 1
ATOM 692 O O . GLU A 1 92 ? -4.639 -4.155 -6.421 1.00 95.44 92 GLU A O 1
ATOM 697 N N . TYR A 1 93 ? -4.018 -2.040 -6.807 1.00 95.81 93 TYR A N 1
ATOM 698 C CA . TYR A 1 93 ? -4.000 -1.631 -5.401 1.00 95.81 93 TYR A CA 1
ATOM 699 C C . TYR A 1 93 ? -5.363 -1.165 -4.882 1.00 95.81 93 TYR A C 1
ATOM 701 O O . TYR A 1 93 ? -5.539 -1.031 -3.670 1.00 95.81 93 TYR A O 1
ATOM 709 N N . ARG A 1 94 ? -6.359 -0.975 -5.759 1.00 96.12 94 ARG A N 1
ATOM 710 C CA . ARG A 1 94 ? -7.718 -0.569 -5.357 1.00 96.12 94 ARG A CA 1
ATOM 711 C C . ARG A 1 94 ? -8.345 -1.581 -4.397 1.00 96.12 94 ARG A C 1
ATOM 713 O O . ARG A 1 94 ? -8.925 -1.180 -3.395 1.00 96.12 94 ARG A O 1
ATOM 720 N N . GLY A 1 95 ? -8.189 -2.876 -4.676 1.00 97.19 95 GLY A N 1
ATOM 721 C CA . GLY A 1 95 ? -8.704 -3.960 -3.833 1.00 97.19 95 GLY A CA 1
ATOM 722 C C . GLY A 1 95 ? -8.138 -3.921 -2.408 1.00 97.19 95 GLY A C 1
ATOM 723 O O . GLY A 1 95 ? -8.917 -3.777 -1.468 1.00 97.19 95 GLY A O 1
ATOM 724 N N . PRO A 1 96 ? -6.802 -3.971 -2.230 1.00 96.75 96 PRO A N 1
ATOM 725 C CA . PRO A 1 96 ? -6.165 -3.809 -0.924 1.00 96.75 96 PRO A CA 1
ATOM 726 C C . PRO A 1 96 ? -6.577 -2.529 -0.187 1.00 96.75 96 PRO A C 1
ATOM 728 O O . PRO A 1 96 ? -6.830 -2.574 1.013 1.00 96.75 96 PRO A O 1
ATOM 731 N N . ILE A 1 97 ? -6.696 -1.397 -0.889 1.00 97.25 97 ILE A N 1
ATOM 732 C CA . ILE A 1 97 ? -7.134 -0.131 -0.281 1.00 97.25 97 ILE A CA 1
ATOM 733 C C . ILE A 1 97 ? -8.575 -0.240 0.228 1.00 97.25 97 ILE A C 1
ATOM 735 O O . ILE A 1 97 ? -8.838 0.089 1.381 1.00 97.25 97 ILE A O 1
ATOM 739 N N . VAL A 1 98 ? -9.506 -0.728 -0.597 1.00 97.94 98 VAL A N 1
ATOM 740 C CA . VAL A 1 98 ? -10.910 -0.909 -0.194 1.00 97.94 98 VAL A CA 1
ATOM 741 C C . VAL A 1 98 ? -11.014 -1.886 0.973 1.00 97.94 98 VAL A C 1
ATOM 743 O O . VAL A 1 98 ? -11.729 -1.604 1.930 1.00 97.94 98 VAL A O 1
ATOM 746 N N . PHE A 1 99 ? -10.259 -2.987 0.942 1.00 98.00 99 PHE A N 1
ATOM 747 C CA . PHE A 1 99 ? -10.182 -3.931 2.053 1.00 98.00 99 PHE A CA 1
ATOM 748 C C . PHE A 1 99 ? -9.795 -3.222 3.354 1.00 98.00 99 PHE A C 1
ATOM 750 O O . PHE A 1 99 ? -10.555 -3.295 4.321 1.00 98.00 99 PHE A O 1
ATOM 757 N N . LEU A 1 100 ? -8.683 -2.475 3.347 1.00 97.62 100 LEU A N 1
ATOM 758 C CA . LEU A 1 100 ? -8.173 -1.751 4.515 1.00 97.62 100 LEU A CA 1
ATOM 759 C C . LEU A 1 100 ? -9.119 -0.645 5.004 1.00 97.62 100 LEU A C 1
ATOM 761 O O . LEU A 1 100 ? -9.163 -0.366 6.199 1.00 97.62 100 LEU A O 1
ATOM 765 N N . LEU A 1 101 ? -9.902 -0.029 4.118 1.00 96.81 101 LEU A N 1
ATOM 766 C CA . LEU A 1 101 ? -10.893 0.985 4.496 1.00 96.81 101 LEU A CA 1
ATOM 767 C C . LEU A 1 101 ? -12.211 0.384 5.004 1.00 96.81 101 LEU A C 1
ATOM 769 O O . LEU A 1 101 ? -12.913 1.031 5.776 1.00 96.81 101 LEU A O 1
ATOM 773 N N . SER A 1 102 ? -12.543 -0.836 4.592 1.00 97.69 102 SER A N 1
ATOM 774 C CA . SER A 1 102 ? -13.793 -1.513 4.951 1.00 97.69 102 SER A CA 1
ATOM 775 C C . SER A 1 102 ? -13.736 -2.241 6.298 1.00 97.69 102 SER A C 1
ATOM 777 O O . SER A 1 102 ? -12.660 -2.508 6.834 1.00 97.69 102 SER A O 1
ATOM 779 N N . ASP A 1 103 ? -14.901 -2.674 6.784 1.00 95.88 103 ASP A N 1
ATOM 780 C CA . ASP A 1 103 ? -15.027 -3.535 7.969 1.00 95.88 103 ASP A CA 1
ATOM 781 C C . ASP A 1 103 ? -14.434 -4.938 7.769 1.00 95.88 103 ASP A C 1
ATOM 783 O O . ASP A 1 103 ? -14.172 -5.638 8.744 1.00 95.88 103 ASP A O 1
ATOM 787 N N . ALA A 1 104 ? -14.145 -5.350 6.526 1.00 97.56 104 ALA A N 1
ATOM 788 C CA . ALA A 1 104 ? -13.479 -6.627 6.252 1.00 97.56 104 ALA A CA 1
ATOM 789 C C . ALA A 1 104 ? -12.074 -6.710 6.879 1.00 97.56 104 ALA A C 1
ATOM 791 O O . ALA A 1 104 ? -11.533 -7.800 7.046 1.00 97.56 104 ALA A O 1
ATOM 792 N N . SER A 1 105 ? -11.495 -5.562 7.237 1.00 96.50 105 SER A N 1
ATOM 793 C CA . SER A 1 105 ? -10.196 -5.432 7.894 1.00 96.50 105 SER A CA 1
ATOM 794 C C . SER A 1 105 ? -10.316 -4.931 9.343 1.00 96.50 105 SER A C 1
ATOM 796 O O . SER A 1 105 ? -9.411 -4.277 9.859 1.00 96.50 105 SER A O 1
ATOM 798 N N . SER A 1 106 ? -11.426 -5.232 10.031 1.00 94.50 106 SER A N 1
ATOM 799 C CA . SER A 1 106 ? -11.684 -4.769 11.407 1.00 94.50 106 SER A CA 1
ATOM 800 C C . SER A 1 106 ? -10.635 -5.209 12.439 1.00 94.50 106 SER A C 1
ATOM 802 O O . SER A 1 106 ? -10.571 -4.629 13.519 1.00 94.50 106 SER A O 1
ATOM 804 N N . PHE A 1 107 ? -9.825 -6.222 12.119 1.00 93.56 107 PHE A N 1
ATOM 805 C CA . PHE A 1 107 ? -8.755 -6.756 12.968 1.00 93.56 107 PHE A CA 1
ATOM 806 C C . PHE A 1 107 ? -7.377 -6.741 12.276 1.00 93.56 107 PHE A C 1
ATOM 808 O O . PHE A 1 107 ? -6.532 -7.592 12.553 1.00 93.56 107 PHE A O 1
ATOM 815 N N . VAL A 1 108 ? -7.174 -5.807 11.339 1.00 91.88 108 VAL A N 1
ATOM 816 C CA . VAL A 1 108 ? -5.926 -5.622 10.575 1.00 91.88 108 VAL A CA 1
ATOM 817 C C . VAL A 1 108 ? -5.292 -4.277 10.889 1.00 91.88 108 VAL A C 1
ATOM 819 O O . VAL A 1 108 ? -5.992 -3.239 10.759 1.00 91.88 108 VAL A O 1
#

Secondary structure (DSSP, 8-state):
----------------------HHHHHHHHHHHHHHHHHHHTT-TTSPPPP-------SEE-TTTHHHHHSTTHHHHHHHTSTTSS-EEGGGGHHHHHHHHSGGGTT-

Sequence (108 aa):
MGQAGEGRHGGGPGRLPSHRGNPGDGKAAVHQLARSLAAEWGSRPNQPLIRVNSISPGYIRTRMTEDTLAEPGMEKLWEEGNMLSRLSYADEYRGPIVFLLSDASSFV

Radius of gyration: 24.65 Å; Cα contacts (8 Å, |Δi|>4): 58; chains: 1; bounding box: 88×26×49 Å

pLDDT: mean 83.0, std 20.04, range [36.38, 98.0]

Nearest PDB structures (foldseek):
  3awd-assembly1_D  TM=9.207E-01  e=3.283E-04  Gluconobacter oxydans
  4ibo-assembly1_C  TM=9.112E-01  e=2.020E-03  Agrobacterium fabrum str. C58
  3aus-assembly1_A  TM=9.464E-01  e=1.162E-02  Priestia megaterium
  4g81-assembly1_D  TM=9.152E-01  e=1.087E-02  Salmonella enterica subsp. enterica serovar Enteritidis str. P125109
  1rwb-assembly1_A  TM=9.466E-01  e=1.423E-02  Priestia megaterium

Foldseek 3Di:
DDDDDDDDDDPDPPPDPPPPPDPVVVVVVVVVVQVVCQVVQQDDPPDDGDHGDDDDAAAEDDPVCVVVCPPPCSQQVSLVVDPNSHHHYPVVCPVVVCCSVDCVVVPD